Protein AF-A0A7J6ACN0-F1 (afdb_monomer_lite)

Sequence (82 aa):
SVHQELGESLNTKPKFPVTCGNKEGILHKDKLSKKELCILSNGRWFTPTEFEKLGGKEKNKKWKFSILYNQIPLQTFIQVNM

pLDDT: mean 89.1, std 11.4, range [44.91, 98.5]

Structure (mmCIF, N/CA/C/O backbone):
data_AF-A0A7J6ACN0-F1
#
_entry.id   AF-A0A7J6ACN0-F1
#
loop_
_atom_site.group_PDB
_atom_site.id
_atom_site.type_symbol
_atom_site.label_atom_id
_atom_site.label_alt_id
_atom_site.label_comp_id
_atom_site.label_asym_id
_atom_site.label_entity_id
_atom_site.label_seq_id
_atom_site.pdbx_PDB_ins_code
_atom_site.Cartn_x
_atom_site.Cartn_y
_atom_site.Cartn_z
_atom_site.occupancy
_atom_site.B_iso_or_equiv
_atom_site.auth_seq_id
_atom_site.auth_comp_id
_atom_site.auth_asym_id
_atom_site.auth_atom_id
_atom_site.pdbx_PDB_model_num
ATOM 1 N N . SER A 1 1 ? 4.324 22.929 6.818 1.00 79.94 1 SER A N 1
ATOM 2 C CA . SER A 1 1 ? 5.368 22.218 6.037 1.00 79.94 1 SER A CA 1
ATOM 3 C C . SER A 1 1 ? 4.687 21.069 5.331 1.00 79.94 1 SER A C 1
ATOM 5 O O . SER A 1 1 ? 3.870 20.415 5.969 1.00 79.94 1 SER A O 1
ATOM 7 N N . VAL A 1 2 ? 5.029 20.789 4.070 1.00 76.12 2 VAL A N 1
ATOM 8 C CA . VAL A 1 2 ? 4.370 19.742 3.262 1.00 76.12 2 VAL A CA 1
ATOM 9 C C . VAL A 1 2 ? 4.337 18.375 3.965 1.00 76.12 2 VAL A C 1
ATOM 11 O O . VAL A 1 2 ? 3.355 17.647 3.870 1.00 76.12 2 VAL A O 1
ATOM 14 N N . HIS A 1 3 ? 5.363 18.047 4.756 1.00 79.88 3 HIS A N 1
ATOM 15 C CA . HIS A 1 3 ? 5.401 16.811 5.544 1.00 79.88 3 HIS A CA 1
ATOM 16 C C . HIS A 1 3 ? 4.335 16.762 6.651 1.00 79.88 3 HIS A C 1
ATOM 18 O O . HIS A 1 3 ? 3.781 15.698 6.914 1.00 79.88 3 HIS A O 1
ATOM 24 N N . GLN A 1 4 ? 4.034 17.897 7.285 1.00 80.31 4 GLN A N 1
ATOM 25 C CA . GLN A 1 4 ? 3.031 17.988 8.347 1.00 80.31 4 GLN A CA 1
ATOM 26 C C . GLN A 1 4 ? 1.615 17.846 7.778 1.00 80.31 4 GLN A C 1
ATOM 28 O O . GLN A 1 4 ? 0.844 17.023 8.258 1.00 80.31 4 GLN A O 1
ATOM 33 N N . GLU A 1 5 ? 1.318 18.548 6.684 1.00 84.25 5 GLU A N 1
ATOM 34 C CA . GLU A 1 5 ? 0.020 18.479 5.998 1.00 84.25 5 GLU A CA 1
ATOM 35 C C . GLU A 1 5 ? -0.269 17.069 5.456 1.00 84.25 5 GLU A C 1
ATOM 37 O O . GLU A 1 5 ? -1.374 16.539 5.595 1.00 84.25 5 GLU A O 1
ATOM 42 N N . LEU A 1 6 ? 0.738 16.412 4.870 1.00 83.75 6 LEU A N 1
ATOM 43 C CA . LEU A 1 6 ? 0.603 15.035 4.392 1.00 83.75 6 LEU A CA 1
ATOM 44 C C . LEU A 1 6 ? 0.456 14.034 5.546 1.00 83.75 6 LEU A C 1
ATOM 46 O O . LEU A 1 6 ? -0.317 13.084 5.416 1.00 83.75 6 LEU A O 1
ATOM 50 N N . GLY A 1 7 ? 1.135 14.259 6.675 1.00 82.25 7 GLY A N 1
ATOM 51 C CA . GLY A 1 7 ? 0.968 13.467 7.895 1.00 82.25 7 GLY A CA 1
ATOM 52 C C . GLY A 1 7 ? -0.444 13.577 8.481 1.00 82.25 7 GLY A C 1
ATOM 53 O O . GLY A 1 7 ? -1.094 12.563 8.731 1.00 82.25 7 GLY A O 1
ATOM 54 N N . GLU A 1 8 ? -0.975 14.792 8.614 1.00 83.44 8 GLU A N 1
ATOM 55 C CA . GLU A 1 8 ? -2.357 15.040 9.057 1.00 83.44 8 GLU A CA 1
ATOM 56 C C . GLU A 1 8 ? -3.383 14.425 8.091 1.00 83.44 8 GLU A C 1
ATOM 58 O O . GLU A 1 8 ? -4.357 13.783 8.504 1.00 83.44 8 GLU A O 1
ATOM 63 N N . SER A 1 9 ? -3.129 14.532 6.784 1.00 83.44 9 SER A N 1
ATOM 64 C CA . SER A 1 9 ? -3.950 13.885 5.763 1.00 83.44 9 SER A CA 1
ATOM 65 C C . SER A 1 9 ? -3.918 12.357 5.872 1.00 83.44 9 SER A C 1
ATOM 67 O O . SER A 1 9 ? -4.934 11.720 5.597 1.00 83.44 9 SER A O 1
ATOM 69 N N . LEU A 1 10 ? -2.782 11.751 6.223 1.00 82.88 10 LEU A N 1
ATOM 70 C CA . LEU A 1 10 ? -2.681 10.306 6.437 1.00 82.88 10 LEU A CA 1
ATOM 71 C C . LEU A 1 10 ? -3.439 9.863 7.686 1.00 82.88 10 LEU A C 1
ATOM 73 O O . LEU A 1 10 ? -3.979 8.758 7.699 1.00 82.88 10 LEU A O 1
ATOM 77 N N . ASN A 1 11 ? -3.514 10.700 8.719 1.00 80.62 11 ASN A N 1
ATOM 78 C CA . ASN A 1 11 ? -4.261 10.396 9.940 1.00 80.62 11 ASN A CA 1
ATOM 79 C C . ASN A 1 11 ? -5.773 10.358 9.703 1.00 80.62 11 ASN A C 1
ATOM 81 O O . ASN A 1 11 ? -6.449 9.480 10.233 1.00 80.62 11 ASN A O 1
ATOM 85 N N . THR A 1 12 ? -6.288 11.252 8.861 1.00 84.69 12 THR A N 1
ATOM 86 C CA . THR A 1 12 ? -7.731 11.410 8.623 1.00 84.69 12 THR A CA 1
ATOM 87 C C . THR A 1 12 ? -8.270 10.573 7.463 1.00 84.69 12 THR A C 1
ATOM 89 O O . THR A 1 12 ? -9.433 10.170 7.487 1.00 84.69 12 THR A O 1
ATOM 92 N N . LYS A 1 13 ? -7.457 10.278 6.438 1.00 88.62 13 LYS A N 1
ATOM 93 C CA . LYS A 1 13 ? -7.927 9.542 5.256 1.00 88.62 13 LYS A CA 1
ATOM 94 C C . LYS A 1 13 ? -7.827 8.024 5.453 1.00 88.62 13 LYS A C 1
ATOM 96 O O . LYS A 1 13 ? -6.732 7.514 5.687 1.00 88.62 13 LYS A O 1
ATOM 101 N N . PRO A 1 14 ? -8.921 7.262 5.252 1.00 90.88 14 PRO A N 1
ATOM 102 C CA . PRO A 1 14 ? -8.889 5.801 5.357 1.00 90.88 14 PRO A CA 1
ATOM 103 C C . PRO A 1 14 ? -8.136 5.141 4.192 1.00 90.88 14 PRO A C 1
ATOM 105 O O . PRO A 1 14 ? -7.702 3.996 4.302 1.00 90.88 14 PRO A O 1
ATOM 108 N N . LYS A 1 15 ? -7.976 5.859 3.074 1.00 94.94 15 LYS A N 1
ATOM 109 C CA . LYS A 1 15 ? -7.248 5.412 1.887 1.00 94.94 15 LYS A CA 1
ATOM 110 C C . LYS A 1 15 ? -6.511 6.568 1.220 1.00 94.94 15 LYS A C 1
ATOM 112 O O . LYS A 1 15 ? -7.005 7.696 1.238 1.00 94.94 15 LYS A O 1
ATOM 117 N N . PHE A 1 16 ? -5.358 6.298 0.620 1.00 95.06 16 PHE A N 1
ATOM 118 C CA . PHE A 1 16 ? -4.529 7.325 -0.015 1.00 95.06 16 PHE A CA 1
ATOM 119 C C . PHE A 1 16 ? -3.705 6.754 -1.179 1.00 95.06 16 PHE A C 1
ATOM 121 O O . PHE A 1 16 ? -3.394 5.560 -1.177 1.00 95.06 16 PHE A O 1
ATOM 128 N N . PRO A 1 17 ? -3.378 7.578 -2.192 1.00 96.81 17 PRO A N 1
ATOM 129 C CA . PRO A 1 17 ? -2.573 7.135 -3.321 1.00 96.81 17 PRO A CA 1
ATOM 130 C C . PRO A 1 17 ? -1.147 6.833 -2.870 1.00 96.81 17 PRO A C 1
ATOM 132 O O . PRO A 1 17 ? -0.587 7.527 -2.025 1.00 96.81 17 PRO A O 1
ATOM 135 N N . VAL A 1 18 ? -0.549 5.807 -3.451 1.00 97.19 18 VAL A N 1
ATOM 136 C CA . VAL A 1 18 ? 0.839 5.428 -3.218 1.00 97.19 18 VAL A CA 1
ATOM 137 C C . VAL A 1 18 ? 1.522 5.079 -4.527 1.00 97.19 18 VAL A C 1
ATOM 139 O O . VAL A 1 18 ? 0.879 4.638 -5.479 1.00 97.19 18 VAL A O 1
ATOM 142 N N . THR A 1 19 ? 2.839 5.230 -4.559 1.00 97.75 19 THR A N 1
ATOM 143 C CA . THR A 1 19 ? 3.671 4.807 -5.684 1.00 97.75 19 THR A CA 1
ATOM 144 C C . THR A 1 19 ? 4.812 3.914 -5.217 1.00 97.75 19 THR A C 1
ATOM 146 O O . THR A 1 19 ? 5.240 3.976 -4.067 1.00 97.75 19 THR A O 1
ATOM 149 N N . CYS A 1 20 ? 5.302 3.044 -6.096 1.00 96.62 20 CYS A N 1
ATOM 150 C CA . CYS A 1 20 ? 6.549 2.307 -5.909 1.00 96.62 20 CYS A CA 1
ATOM 151 C C . CYS A 1 20 ? 7.216 2.123 -7.273 1.00 96.62 20 CYS A C 1
ATOM 153 O O . CYS A 1 20 ? 6.681 1.440 -8.149 1.00 96.62 20 CYS A O 1
ATOM 155 N N . GLY A 1 21 ? 8.375 2.751 -7.482 1.00 93.81 21 GLY A N 1
ATOM 156 C CA . GLY A 1 21 ? 8.967 2.836 -8.819 1.00 93.81 21 GLY A CA 1
ATOM 157 C C . GLY A 1 21 ? 8.032 3.580 -9.778 1.00 93.81 21 GLY A C 1
ATOM 158 O O . GLY A 1 21 ? 7.650 4.711 -9.503 1.00 93.81 21 GLY A O 1
ATOM 159 N N . ASN A 1 22 ? 7.646 2.936 -10.880 1.00 94.75 22 ASN A N 1
ATOM 160 C CA . ASN A 1 22 ? 6.689 3.468 -11.860 1.00 94.75 22 ASN A CA 1
ATOM 161 C C . ASN A 1 22 ? 5.261 2.919 -11.688 1.00 94.75 22 ASN A C 1
ATOM 163 O O . ASN A 1 22 ? 4.455 2.994 -12.614 1.00 94.75 22 ASN A O 1
ATOM 167 N N . LYS A 1 23 ? 4.966 2.285 -10.550 1.00 97.56 23 LYS A N 1
ATOM 168 C CA . LYS A 1 23 ? 3.652 1.709 -10.258 1.00 97.56 23 LYS A CA 1
ATOM 169 C C . LYS A 1 23 ? 2.888 2.614 -9.319 1.00 97.56 23 LYS A C 1
ATOM 171 O O . LYS A 1 23 ? 3.449 3.105 -8.343 1.00 97.56 23 LYS A O 1
ATOM 176 N N . GLU A 1 24 ? 1.604 2.760 -9.594 1.00 98.12 24 GLU A N 1
ATOM 177 C CA . GLU A 1 24 ? 0.663 3.532 -8.792 1.00 98.12 24 GLU A CA 1
ATOM 178 C C . GLU A 1 24 ? -0.355 2.591 -8.148 1.00 98.12 24 GLU A C 1
ATOM 180 O O . GLU A 1 24 ? -0.676 1.528 -8.686 1.00 98.12 24 GLU A O 1
ATOM 185 N N . GLY A 1 25 ? -0.869 2.971 -6.987 1.00 98.06 25 GLY A N 1
ATOM 186 C CA . GLY A 1 25 ? -1.918 2.237 -6.298 1.00 98.06 25 GLY A CA 1
ATOM 187 C C . GLY A 1 25 ? -2.614 3.087 -5.246 1.00 98.06 25 GLY A C 1
ATOM 188 O O . GLY A 1 25 ? -2.250 4.234 -5.004 1.00 98.06 25 GLY A O 1
ATOM 189 N N . ILE A 1 26 ? -3.624 2.512 -4.604 1.00 98.00 26 ILE A N 1
ATOM 190 C CA . ILE A 1 26 ? -4.328 3.118 -3.472 1.00 98.00 26 ILE A CA 1
ATOM 191 C C . ILE A 1 26 ? -4.147 2.203 -2.269 1.00 98.00 26 ILE A C 1
ATOM 193 O O . ILE A 1 26 ? -4.562 1.045 -2.307 1.00 98.00 26 ILE A O 1
ATOM 197 N N . LEU A 1 27 ? -3.536 2.719 -1.204 1.00 96.69 27 LEU A N 1
ATOM 198 C CA . LEU A 1 27 ? -3.387 2.011 0.062 1.00 96.69 27 LEU A CA 1
ATOM 199 C C . LEU A 1 27 ? -4.626 2.229 0.930 1.00 96.69 27 LEU A C 1
ATOM 201 O O . LEU A 1 27 ? -5.069 3.360 1.105 1.00 96.69 27 LEU A O 1
ATOM 205 N N . HIS A 1 28 ? -5.155 1.148 1.492 1.00 96.06 28 HIS A N 1
ATOM 206 C CA . HIS A 1 28 ? -6.283 1.110 2.419 1.00 96.06 28 HIS A CA 1
ATOM 207 C C . HIS A 1 28 ? -5.777 0.837 3.844 1.00 96.06 28 HIS A C 1
ATOM 209 O O . HIS A 1 28 ? -5.255 -0.247 4.122 1.00 96.06 28 HIS A O 1
ATOM 215 N N . LYS A 1 29 ? -5.904 1.816 4.751 1.00 91.88 29 LYS A N 1
ATOM 216 C CA . LYS A 1 29 ? -5.355 1.742 6.120 1.00 91.88 29 LYS A CA 1
ATOM 217 C C . LYS A 1 29 ? -6.008 0.646 6.954 1.00 91.88 29 LYS A C 1
ATOM 219 O O . LYS A 1 29 ? -5.313 -0.082 7.649 1.00 91.88 29 LYS A O 1
ATOM 224 N N . ASP A 1 30 ? -7.325 0.505 6.855 1.00 92.19 30 ASP A N 1
ATOM 225 C CA . ASP A 1 30 ? -8.104 -0.503 7.579 1.00 92.19 30 ASP A CA 1
ATOM 226 C C . ASP A 1 30 ? -7.643 -1.930 7.243 1.00 92.19 30 ASP A C 1
ATOM 228 O O . ASP A 1 30 ? -7.474 -2.766 8.132 1.00 92.19 30 ASP A O 1
ATOM 232 N N . LYS A 1 31 ? -7.361 -2.188 5.963 1.00 94.94 31 LYS A N 1
ATOM 233 C CA . LYS A 1 31 ? -6.819 -3.462 5.476 1.00 94.94 31 LYS A CA 1
ATOM 234 C C . LYS A 1 31 ? -5.366 -3.665 5.885 1.00 94.94 31 LYS A C 1
ATOM 236 O O . LYS A 1 31 ? -4.980 -4.776 6.243 1.00 94.94 31 LYS A O 1
ATOM 241 N N . LEU A 1 32 ? -4.571 -2.593 5.875 1.00 91.81 32 LEU A N 1
ATOM 242 C CA . LEU A 1 32 ? -3.178 -2.624 6.318 1.00 91.81 32 LEU A CA 1
ATOM 243 C C . LEU A 1 32 ? -3.076 -2.998 7.805 1.00 91.81 32 LEU A C 1
ATOM 245 O O . LEU A 1 32 ? -2.295 -3.884 8.150 1.00 91.81 32 LEU A O 1
ATOM 249 N N . SER A 1 33 ? -3.897 -2.395 8.672 1.00 89.75 33 SER A N 1
ATOM 250 C CA . SER A 1 33 ? -3.952 -2.716 10.108 1.00 89.75 33 SER A CA 1
ATOM 251 C C . SER A 1 33 ? -4.370 -4.168 10.369 1.00 89.75 33 SER A C 1
ATOM 253 O O . SER A 1 33 ? -3.882 -4.790 11.310 1.00 89.75 33 SER A O 1
ATOM 255 N N . LYS A 1 34 ? -5.215 -4.740 9.502 1.00 91.81 34 LYS A N 1
ATOM 256 C CA . LYS A 1 34 ? -5.621 -6.157 9.538 1.00 91.81 34 LYS A CA 1
ATOM 257 C C . LYS A 1 34 ? -4.614 -7.116 8.892 1.00 91.81 34 LYS A C 1
ATOM 259 O O . LYS A 1 34 ? -4.837 -8.321 8.915 1.00 91.81 34 LYS A O 1
ATOM 264 N N . LYS A 1 35 ? -3.504 -6.607 8.339 1.00 89.81 35 LYS A N 1
ATOM 265 C CA . LYS A 1 35 ? -2.490 -7.384 7.600 1.00 89.81 35 LYS A CA 1
ATOM 266 C C . LYS A 1 35 ? -3.064 -8.141 6.388 1.00 89.81 35 LYS A C 1
ATOM 268 O O . LYS A 1 35 ? -2.557 -9.196 6.017 1.00 89.81 35 LYS A O 1
ATOM 273 N N . GLU A 1 36 ? -4.107 -7.594 5.766 1.00 94.69 36 GLU A N 1
ATOM 274 C CA . GLU A 1 36 ? -4.695 -8.106 4.523 1.00 94.69 36 GLU A CA 1
ATOM 275 C C . GLU A 1 36 ? -3.979 -7.536 3.283 1.00 94.69 36 GLU A C 1
ATOM 277 O O . GLU A 1 36 ? -3.147 -6.629 3.377 1.00 94.69 36 GLU A O 1
ATOM 282 N N . LEU A 1 37 ? -4.356 -8.013 2.089 1.00 97.44 37 LEU A N 1
ATOM 283 C CA . LEU A 1 37 ? -4.065 -7.299 0.845 1.00 97.44 37 LEU A CA 1
ATOM 284 C C . LEU A 1 37 ? -4.704 -5.908 0.920 1.00 97.44 37 LEU A C 1
ATOM 286 O O . LEU A 1 37 ? -5.926 -5.778 1.002 1.00 97.44 37 LEU A O 1
ATOM 290 N N . CYS A 1 38 ? -3.875 -4.870 0.924 1.00 97.19 38 CYS A N 1
ATOM 291 C CA . CYS A 1 38 ? -4.291 -3.523 1.304 1.00 97.19 38 CYS A CA 1
ATOM 292 C C . CYS A 1 38 ? -3.979 -2.463 0.249 1.00 97.19 38 CYS A C 1
ATOM 294 O O . CYS A 1 38 ? -4.329 -1.305 0.451 1.00 97.19 38 CYS A O 1
ATOM 296 N N . ILE A 1 39 ? -3.326 -2.824 -0.856 1.00 98.12 39 ILE A N 1
ATOM 297 C CA . ILE A 1 39 ? -3.020 -1.900 -1.949 1.00 98.12 39 ILE A CA 1
ATOM 298 C C . ILE A 1 39 ? -3.752 -2.362 -3.203 1.00 98.12 39 ILE A C 1
ATOM 300 O O . ILE A 1 39 ? -3.523 -3.474 -3.674 1.00 98.12 39 ILE A O 1
ATOM 304 N N . LEU A 1 40 ? -4.619 -1.509 -3.746 1.00 98.50 40 LEU A N 1
ATOM 305 C CA . LEU A 1 40 ? -5.279 -1.730 -5.030 1.00 98.50 40 LEU A CA 1
ATOM 306 C C . LEU A 1 40 ? -4.456 -1.062 -6.136 1.00 98.50 40 LEU A C 1
ATOM 308 O O . LEU A 1 40 ? -4.258 0.150 -6.107 1.00 98.50 40 LEU A O 1
ATOM 312 N N . SER A 1 41 ? -3.992 -1.836 -7.113 1.00 98.25 41 SER A N 1
ATOM 313 C CA . SER A 1 41 ? -3.257 -1.338 -8.281 1.00 98.25 41 SER A CA 1
ATOM 314 C C . SER A 1 41 ? -3.707 -2.096 -9.526 1.00 98.25 41 SER A C 1
ATOM 316 O O . SER A 1 41 ? -3.790 -3.323 -9.507 1.00 98.25 41 SER A O 1
ATOM 318 N N . ASN A 1 42 ? -4.051 -1.380 -10.601 1.00 96.06 42 ASN A N 1
ATOM 319 C CA . ASN A 1 42 ? -4.534 -1.965 -11.861 1.00 96.06 42 ASN A CA 1
ATOM 320 C C . ASN A 1 42 ? -5.607 -3.061 -11.670 1.00 96.06 42 ASN A C 1
ATOM 322 O O . ASN A 1 42 ? -5.536 -4.134 -12.269 1.00 96.06 42 ASN A O 1
ATOM 326 N N . GLY A 1 43 ? -6.576 -2.815 -10.781 1.00 97.00 43 GLY A N 1
ATOM 327 C CA . GLY A 1 43 ? -7.681 -3.741 -10.497 1.00 97.00 43 GLY A CA 1
ATOM 328 C C . GLY A 1 43 ? -7.309 -4.989 -9.685 1.00 97.00 43 GLY A C 1
ATOM 329 O O . GLY A 1 43 ? -8.158 -5.856 -9.497 1.00 97.00 43 GLY A O 1
ATOM 330 N N . ARG A 1 44 ? -6.070 -5.102 -9.191 1.00 98.00 44 ARG A N 1
ATOM 331 C CA . ARG A 1 44 ? -5.600 -6.227 -8.371 1.00 98.00 44 ARG A CA 1
ATOM 332 C C . ARG A 1 44 ? -5.174 -5.761 -6.985 1.00 98.00 44 ARG A C 1
ATOM 334 O O . ARG A 1 44 ? -4.678 -4.649 -6.813 1.00 98.00 44 ARG A O 1
ATOM 341 N N . TRP A 1 45 ? -5.373 -6.635 -6.006 1.00 98.12 45 TRP A N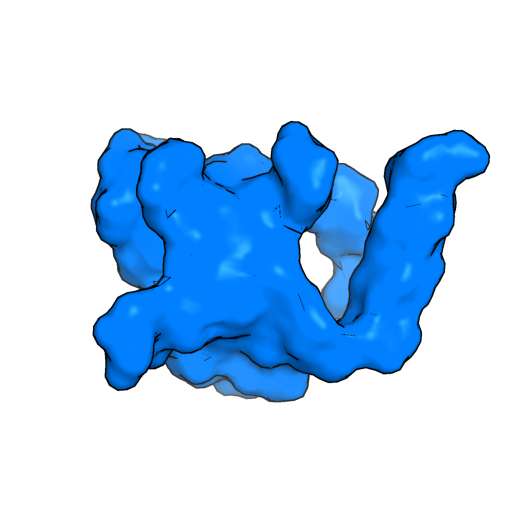 1
ATOM 342 C CA . TRP A 1 45 ? -5.005 -6.398 -4.617 1.00 98.12 45 TRP A CA 1
ATOM 343 C C . TRP A 1 45 ? -3.623 -6.972 -4.310 1.00 98.12 45 TRP A C 1
ATOM 345 O O . TRP A 1 45 ? -3.303 -8.079 -4.735 1.00 98.12 45 TRP A O 1
ATOM 355 N N . PHE A 1 46 ? -2.834 -6.222 -3.545 1.00 97.81 46 PHE A N 1
ATOM 356 C CA . PHE A 1 46 ? -1.466 -6.563 -3.170 1.00 97.81 46 PHE A CA 1
ATOM 357 C C . PHE A 1 46 ? -1.230 -6.313 -1.678 1.00 97.81 46 PHE A C 1
ATOM 359 O O . PHE A 1 46 ? -1.746 -5.351 -1.097 1.00 97.81 46 PHE A O 1
ATOM 366 N N . THR A 1 47 ? -0.392 -7.140 -1.058 1.00 96.44 47 THR A N 1
ATOM 367 C CA . THR A 1 47 ? 0.314 -6.763 0.172 1.00 96.44 47 THR A CA 1
ATOM 368 C C . THR A 1 47 ? 1.325 -5.643 -0.127 1.00 96.44 47 THR A C 1
ATOM 370 O O . THR A 1 47 ? 1.762 -5.493 -1.274 1.00 96.44 47 THR A O 1
ATOM 373 N N . PRO A 1 48 ? 1.792 -4.885 0.884 1.00 95.44 48 PRO A N 1
ATOM 374 C CA . PRO A 1 48 ? 2.852 -3.896 0.681 1.00 95.44 48 PRO A CA 1
ATOM 375 C C . PRO A 1 48 ? 4.123 -4.483 0.052 1.00 95.44 48 PRO A C 1
ATOM 377 O O . PRO A 1 48 ? 4.728 -3.871 -0.822 1.00 95.44 48 PRO A O 1
ATOM 380 N N . THR A 1 49 ? 4.512 -5.697 0.443 1.00 94.88 49 THR A N 1
ATOM 381 C CA . THR A 1 49 ? 5.691 -6.370 -0.116 1.00 94.88 49 THR A CA 1
ATOM 382 C C . THR A 1 49 ? 5.480 -6.826 -1.560 1.00 94.88 49 THR A C 1
ATOM 384 O O . THR A 1 49 ? 6.407 -6.749 -2.360 1.00 94.88 49 THR A O 1
ATOM 387 N N . GLU A 1 50 ? 4.292 -7.299 -1.935 1.00 95.69 50 GLU A N 1
ATOM 388 C CA . GLU A 1 50 ? 4.010 -7.640 -3.337 1.00 95.69 50 GLU A CA 1
ATOM 389 C C . GLU A 1 50 ? 3.954 -6.399 -4.225 1.00 95.69 50 GLU A C 1
ATOM 391 O O . GLU A 1 50 ? 4.457 -6.434 -5.344 1.00 95.69 50 GLU A O 1
ATOM 396 N N . PHE A 1 51 ? 3.416 -5.288 -3.720 1.00 96.88 51 PHE A N 1
ATOM 397 C CA . PHE A 1 51 ? 3.446 -4.016 -4.436 1.00 96.88 51 PHE A CA 1
ATOM 398 C C . PHE A 1 51 ? 4.880 -3.481 -4.589 1.00 96.88 51 PHE A C 1
ATOM 400 O O . PHE A 1 51 ? 5.258 -3.017 -5.663 1.00 96.88 51 PHE A O 1
ATOM 407 N N . GLU A 1 52 ? 5.721 -3.626 -3.559 1.00 95.94 52 GLU A N 1
ATOM 408 C CA . GLU A 1 52 ? 7.158 -3.326 -3.638 1.00 95.94 52 GLU A CA 1
ATOM 409 C C . GLU A 1 52 ? 7.859 -4.153 -4.733 1.00 95.94 52 GLU A C 1
ATOM 411 O O . GLU A 1 52 ? 8.636 -3.611 -5.523 1.00 95.94 52 GLU A O 1
ATOM 416 N N . LYS A 1 53 ? 7.549 -5.456 -4.820 1.00 95.00 53 LYS A N 1
ATOM 417 C CA . LYS A 1 53 ? 8.034 -6.338 -5.896 1.00 95.00 53 LYS A CA 1
ATOM 418 C C . LYS A 1 53 ? 7.533 -5.890 -7.269 1.00 95.00 53 LYS A C 1
ATOM 420 O O . LYS A 1 53 ? 8.314 -5.844 -8.212 1.00 95.00 53 LYS A O 1
ATOM 425 N N . LEU A 1 54 ? 6.256 -5.522 -7.386 1.00 95.25 54 LEU A N 1
ATOM 426 C CA . LEU A 1 54 ? 5.668 -5.017 -8.632 1.00 95.25 54 LEU A CA 1
ATOM 427 C C . LEU A 1 54 ? 6.392 -3.757 -9.139 1.00 95.25 54 LEU A C 1
ATOM 429 O O . LEU A 1 54 ? 6.522 -3.562 -10.347 1.00 95.25 54 LEU A O 1
ATOM 433 N N . GLY A 1 55 ? 6.869 -2.918 -8.216 1.00 94.25 55 GLY A N 1
ATOM 434 C CA . GLY A 1 55 ? 7.668 -1.727 -8.500 1.00 94.25 55 GLY A CA 1
ATOM 435 C C . GLY A 1 55 ? 9.167 -1.975 -8.724 1.00 94.25 55 GLY A C 1
ATOM 436 O O . GLY A 1 55 ? 9.907 -1.004 -8.881 1.00 94.25 55 GLY A O 1
ATOM 437 N N . GLY A 1 56 ? 9.633 -3.231 -8.716 1.00 93.50 56 GLY A N 1
ATOM 438 C CA . GLY A 1 56 ? 11.040 -3.593 -8.941 1.00 93.50 56 GLY A CA 1
ATOM 439 C C . GLY A 1 56 ? 11.987 -3.212 -7.795 1.00 93.50 56 GLY A C 1
ATOM 440 O O . GLY A 1 56 ? 13.144 -2.852 -8.030 1.00 93.50 56 GLY A O 1
ATOM 441 N N . LYS A 1 57 ? 11.489 -3.192 -6.549 1.00 87.56 57 LYS A N 1
ATOM 442 C CA . LYS A 1 57 ? 12.249 -2.822 -5.337 1.00 87.56 57 LYS A CA 1
ATOM 443 C C . LYS A 1 57 ? 12.411 -3.986 -4.349 1.00 87.56 57 LYS A C 1
ATOM 445 O O . LYS A 1 57 ? 12.687 -3.786 -3.169 1.00 87.56 57 LYS A O 1
ATOM 450 N N . GLU A 1 58 ? 12.300 -5.224 -4.821 1.00 82.00 58 GLU A N 1
ATOM 451 C CA . GLU A 1 58 ? 12.234 -6.442 -4.008 1.00 82.00 58 GLU A CA 1
ATOM 452 C C . GLU A 1 58 ? 13.498 -6.763 -3.199 1.00 82.00 58 GLU A C 1
ATOM 454 O O . GLU A 1 58 ? 13.427 -7.506 -2.217 1.00 82.00 58 GLU A O 1
ATOM 459 N N . LYS A 1 59 ? 14.651 -6.199 -3.580 1.00 75.38 59 LYS A N 1
ATOM 460 C CA . LYS A 1 59 ? 15.960 -6.546 -3.001 1.00 75.38 59 LYS A CA 1
ATOM 461 C C . LYS A 1 59 ? 16.087 -6.218 -1.510 1.00 75.38 59 LYS A C 1
ATOM 463 O O . LYS A 1 59 ? 16.893 -6.843 -0.833 1.00 75.38 59 LYS A O 1
ATOM 468 N N . ASN A 1 60 ? 15.281 -5.287 -0.992 1.00 64.25 60 ASN A N 1
ATOM 469 C CA . ASN A 1 60 ? 15.432 -4.788 0.377 1.00 64.25 60 ASN A CA 1
ATOM 470 C C . ASN A 1 60 ? 14.281 -5.139 1.332 1.00 64.25 60 ASN A C 1
ATOM 472 O O . ASN A 1 60 ? 14.434 -4.877 2.522 1.00 64.25 60 ASN A O 1
ATOM 476 N N . LYS A 1 61 ? 13.163 -5.723 0.860 1.00 75.81 61 LYS A N 1
ATOM 477 C CA . LYS A 1 61 ? 11.948 -6.025 1.664 1.00 75.81 61 LYS A CA 1
ATOM 478 C C . LYS A 1 61 ? 11.568 -4.891 2.636 1.00 75.81 61 LYS A C 1
ATOM 480 O O . LYS A 1 61 ? 11.150 -5.128 3.771 1.00 75.81 61 LYS A O 1
ATOM 485 N N . LYS A 1 62 ? 11.761 -3.644 2.211 1.00 88.38 62 LYS A N 1
ATOM 486 C CA . LYS A 1 62 ? 11.675 -2.429 3.030 1.00 88.38 62 LYS A CA 1
ATOM 487 C C . LYS A 1 62 ? 10.566 -1.562 2.457 1.00 88.38 62 LYS A C 1
ATOM 489 O O . LYS A 1 62 ? 10.764 -0.387 2.163 1.00 88.38 62 LYS A O 1
ATOM 494 N N . TRP A 1 63 ? 9.373 -2.143 2.341 1.00 91.94 63 TRP A N 1
ATOM 495 C CA . TRP A 1 63 ? 8.241 -1.510 1.666 1.00 91.94 63 TRP A CA 1
ATOM 496 C C . TRP A 1 63 ? 7.923 -0.110 2.211 1.00 91.94 63 TRP A C 1
ATOM 498 O O . TRP A 1 63 ? 7.534 0.759 1.445 1.00 91.94 63 TRP A O 1
ATOM 508 N N . LYS A 1 64 ? 8.156 0.161 3.505 1.00 92.12 64 LYS A N 1
ATOM 509 C CA . LYS A 1 64 ? 7.963 1.496 4.106 1.00 92.12 64 LYS A CA 1
ATOM 510 C C . LYS A 1 64 ? 8.878 2.578 3.510 1.00 92.12 64 LYS A C 1
ATOM 512 O O . LYS A 1 64 ? 8.523 3.750 3.545 1.00 92.12 64 LYS A O 1
ATOM 517 N N . PHE A 1 65 ? 10.044 2.197 2.991 1.00 92.94 65 PHE A N 1
ATOM 518 C CA . PHE A 1 65 ? 10.974 3.090 2.294 1.00 92.94 65 PHE A CA 1
ATOM 519 C C . PHE A 1 65 ? 10.716 3.136 0.788 1.00 92.94 65 PHE A C 1
ATOM 521 O O . PHE A 1 65 ? 10.892 4.180 0.168 1.00 92.94 65 PHE A O 1
ATOM 528 N N . SER A 1 66 ? 10.342 1.997 0.203 1.00 94.44 66 SER A N 1
ATOM 529 C CA . SER A 1 66 ? 10.157 1.853 -1.244 1.00 94.44 66 SER A CA 1
ATOM 530 C C . SER A 1 66 ? 8.822 2.414 -1.736 1.00 94.44 66 SER A C 1
ATOM 532 O O . SER A 1 66 ? 8.736 2.870 -2.874 1.00 94.44 66 SER A O 1
ATOM 534 N N . ILE A 1 67 ? 7.789 2.367 -0.891 1.00 95.19 67 ILE A N 1
ATOM 535 C CA . ILE A 1 67 ? 6.462 2.901 -1.182 1.00 95.19 67 ILE A CA 1
ATOM 536 C C . ILE A 1 67 ? 6.408 4.358 -0.733 1.00 95.19 67 ILE A C 1
ATOM 538 O O . ILE A 1 67 ? 6.755 4.687 0.405 1.00 95.19 67 ILE A O 1
ATOM 542 N N . LEU A 1 68 ? 5.952 5.218 -1.636 1.00 95.25 68 LEU A N 1
ATOM 543 C CA . LEU A 1 68 ? 5.896 6.659 -1.458 1.00 95.25 68 LEU A CA 1
ATOM 544 C C . LEU A 1 68 ? 4.443 7.133 -1.423 1.00 95.25 68 LEU A C 1
ATOM 546 O O . LEU A 1 68 ? 3.605 6.648 -2.180 1.00 95.25 68 LEU A O 1
ATOM 550 N N . TYR A 1 69 ? 4.161 8.125 -0.586 1.00 94.19 69 TYR A N 1
ATOM 551 C CA . TYR A 1 69 ? 2.973 8.968 -0.671 1.00 94.19 69 TYR A CA 1
ATOM 552 C C . TYR A 1 69 ? 3.424 10.367 -1.074 1.00 94.19 69 TYR A C 1
ATOM 554 O O . TYR A 1 69 ? 4.223 10.984 -0.372 1.00 94.19 69 TYR A O 1
ATOM 562 N N . ASN A 1 70 ? 2.945 10.853 -2.219 1.00 91.81 70 ASN A N 1
ATOM 563 C CA . ASN A 1 70 ? 3.335 12.155 -2.762 1.00 91.81 70 ASN A CA 1
ATOM 564 C C . ASN A 1 70 ? 4.868 12.334 -2.839 1.00 91.81 70 ASN A C 1
ATOM 566 O O . ASN A 1 70 ? 5.418 13.330 -2.378 1.00 91.81 70 ASN A O 1
ATOM 570 N N . GLN A 1 71 ? 5.558 11.320 -3.374 1.00 92.62 71 GLN A N 1
ATOM 571 C CA . GLN A 1 71 ? 7.022 11.244 -3.496 1.00 92.62 71 GLN A CA 1
ATOM 572 C C . GLN A 1 71 ? 7.810 11.172 -2.175 1.00 92.62 71 GLN A C 1
ATOM 574 O O . GLN A 1 71 ? 9.039 11.164 -2.202 1.00 92.62 71 GLN A O 1
ATOM 579 N N . ILE A 1 72 ? 7.137 11.051 -1.028 1.00 92.50 72 ILE A N 1
ATOM 580 C CA . ILE A 1 72 ? 7.772 10.928 0.288 1.00 92.50 72 ILE A CA 1
ATOM 581 C C . ILE A 1 72 ? 7.603 9.492 0.806 1.00 92.50 72 ILE A C 1
ATOM 583 O O . ILE A 1 72 ? 6.486 8.970 0.772 1.00 92.50 72 ILE A O 1
ATOM 587 N N . PRO A 1 73 ? 8.667 8.833 1.304 1.00 93.38 73 PRO A N 1
ATOM 588 C CA . PRO A 1 73 ? 8.568 7.483 1.853 1.00 93.38 73 PRO A CA 1
ATOM 589 C C . PRO A 1 73 ? 7.526 7.368 2.962 1.00 93.38 73 PRO A C 1
ATOM 591 O O . PRO A 1 73 ? 7.478 8.202 3.867 1.00 93.38 73 PRO A O 1
ATOM 594 N N . LEU A 1 74 ? 6.735 6.290 2.953 1.00 91.81 74 LEU A N 1
ATOM 595 C CA . LEU A 1 74 ? 5.735 6.066 4.002 1.00 91.81 74 LEU A CA 1
ATOM 596 C C . LEU A 1 74 ? 6.354 6.039 5.402 1.00 91.81 74 LEU A C 1
ATOM 598 O O . LEU A 1 74 ? 5.733 6.507 6.352 1.00 91.81 74 LEU A O 1
ATOM 602 N N . GLN A 1 75 ? 7.589 5.550 5.541 1.00 90.88 75 GLN A N 1
ATOM 603 C CA . GLN A 1 75 ? 8.316 5.529 6.809 1.00 90.88 75 GLN A CA 1
ATOM 604 C C . GLN A 1 75 ? 8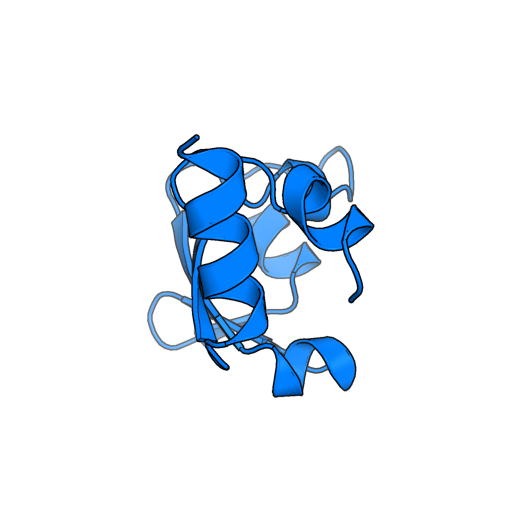.338 6.891 7.518 1.00 90.88 75 GLN A C 1
ATOM 606 O O . GLN A 1 75 ? 8.201 6.922 8.739 1.00 90.88 75 GLN A O 1
ATOM 611 N N . THR A 1 76 ? 8.443 7.993 6.769 1.00 89.19 76 THR A N 1
ATOM 612 C CA . THR A 1 76 ? 8.442 9.358 7.315 1.00 89.19 76 THR A CA 1
ATOM 613 C C . THR A 1 76 ? 7.176 9.663 8.118 1.00 89.19 76 THR A C 1
ATOM 615 O O . THR A 1 76 ? 7.228 10.422 9.078 1.00 89.19 76 THR A O 1
ATOM 618 N N . PHE A 1 77 ? 6.048 9.053 7.756 1.00 83.88 77 PHE A N 1
ATOM 619 C CA . PHE A 1 77 ? 4.749 9.304 8.379 1.00 83.88 77 PHE A CA 1
ATOM 620 C C . PHE A 1 77 ? 4.341 8.212 9.374 1.00 83.88 77 PHE A C 1
ATOM 622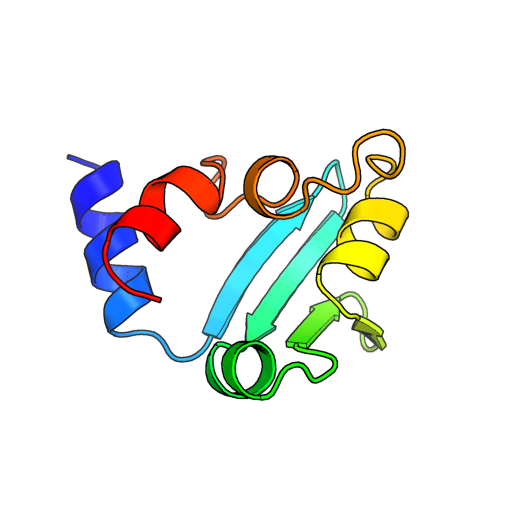 O O . PHE A 1 77 ? 3.631 8.476 10.336 1.00 83.88 77 PHE A O 1
ATOM 629 N N . ILE A 1 78 ? 4.815 6.980 9.175 1.00 74.12 78 ILE A N 1
ATOM 630 C CA . ILE A 1 78 ? 4.485 5.823 10.024 1.00 74.12 78 ILE A CA 1
ATOM 631 C C . ILE A 1 78 ? 5.028 5.978 11.451 1.00 74.12 78 ILE A C 1
ATOM 633 O O . ILE A 1 78 ? 4.464 5.424 12.391 1.00 74.12 78 ILE A O 1
ATOM 637 N N . GLN A 1 79 ? 6.104 6.746 11.630 1.00 58.47 79 GLN A N 1
ATOM 638 C CA . GLN A 1 79 ? 6.672 7.030 12.950 1.00 58.47 79 GLN A CA 1
ATOM 639 C C . 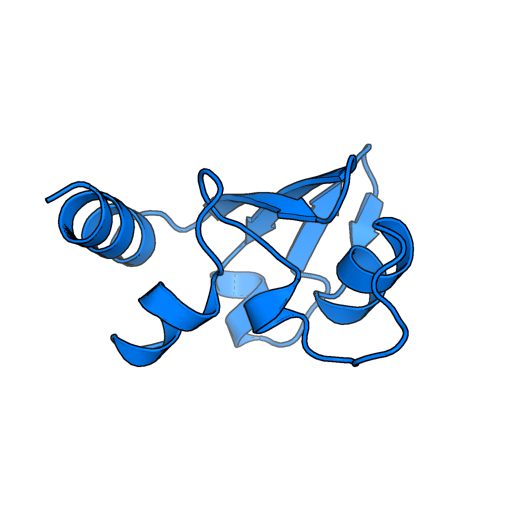GLN A 1 79 ? 5.758 7.927 13.812 1.00 58.47 79 GLN A C 1
ATOM 641 O O . GLN A 1 79 ? 6.007 8.080 15.002 1.00 58.47 79 GLN A O 1
ATOM 646 N N . VAL A 1 80 ? 4.679 8.464 13.227 1.00 47.62 80 VAL A N 1
ATOM 647 C CA . VAL A 1 80 ? 3.712 9.382 13.849 1.00 47.62 80 VAL A CA 1
ATOM 648 C C . VAL A 1 80 ? 2.388 8.673 14.204 1.00 47.62 80 VAL A C 1
ATOM 650 O O . VAL A 1 80 ? 1.344 9.310 14.220 1.00 47.62 80 VAL A O 1
ATOM 653 N N . ASN A 1 81 ? 2.425 7.374 14.542 1.00 44.91 81 ASN A N 1
ATOM 654 C CA . ASN A 1 81 ? 1.286 6.521 14.956 1.00 44.91 81 ASN A CA 1
ATOM 655 C C . ASN A 1 81 ? 0.551 5.781 13.814 1.00 44.91 81 ASN A C 1
ATOM 657 O O . ASN A 1 81 ? -0.573 6.129 13.447 1.00 44.91 81 ASN A O 1
ATOM 661 N N . MET A 1 82 ? 1.140 4.691 13.307 1.00 46.69 82 MET A N 1
ATOM 662 C CA . MET A 1 82 ? 0.335 3.539 12.852 1.00 46.69 82 MET A CA 1
ATOM 663 C C . MET A 1 82 ? 0.265 2.473 13.933 1.00 46.69 82 MET A C 1
ATOM 665 O O . MET A 1 82 ? 1.299 2.278 14.611 1.00 46.69 82 MET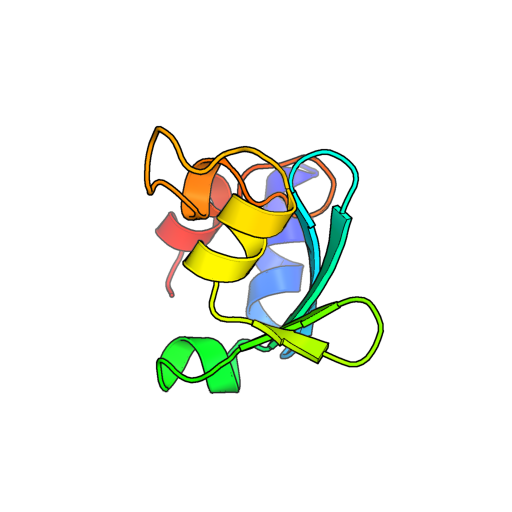 A O 1
#

Organism: Ameiurus melas (NCBI:txid219545)

Secondary structure (DSSP, 8-state):
-HHHHHHHHHHH-SEEEEEETTEEEEEEHHHHHTTS--EEETTEEE-HHHHHHHTT-GGG--HHHHSEETTEETHHHHTTT-

InterPro domains:
  IPR000770 SAND domain [P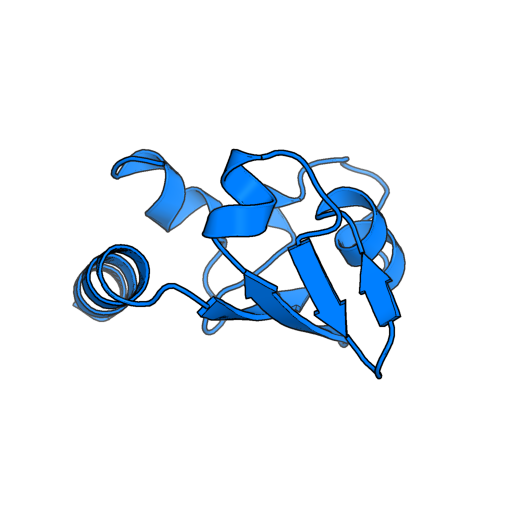F01342] (12-80)
  IPR000770 SAND domain [PS50864] (1-82)
  IPR000770 SAND domain [SM00258] (14-79)
  IPR010919 SAND-like domain superfamily [G3DSA:3.10.390.10] (2-82)
  IPR010919 SAND-like domain superfamily [SSF63763] (9-81)

Foldseek 3Di:
DVLVVVLVVVVPDQKAWKDAAPFIWIFGNVCVVVQHQGTAGPNDTHGLQVRNVVNVNNPPSPSQQRMDGVNHRVVSNVVVDD

Radius of gyration: 11.74 Å; chains: 1; bounding box: 25×30×27 Å